Protein AF-A0A7V3BQK1-F1 (afdb_monomer_lite)

Radius of gyration: 18.82 Å; chains: 1; bounding box: 46×44×49 Å

pLDDT: mean 91.02, std 7.8, range [58.59, 98.06]

Structure (mmCIF, N/CA/C/O backbone):
data_AF-A0A7V3BQK1-F1
#
_entry.id   AF-A0A7V3BQK1-F1
#
loop_
_atom_site.group_PDB
_atom_site.id
_atom_site.type_symbol
_atom_site.label_atom_id
_atom_site.label_alt_id
_atom_site.label_comp_id
_atom_site.label_asym_id
_atom_site.label_entity_id
_atom_site.label_seq_id
_atom_site.pdbx_PDB_ins_code
_atom_site.Cartn_x
_atom_site.Cartn_y
_atom_site.Cartn_z
_atom_site.occupancy
_atom_site.B_iso_or_equiv
_atom_site.auth_seq_id
_atom_site.auth_comp_id
_atom_site.auth_asym_id
_atom_site.auth_atom_id
_atom_site.pdbx_PDB_model_num
ATOM 1 N N . MET A 1 1 ? -21.034 23.830 -33.086 1.00 58.59 1 MET A N 1
ATOM 2 C CA . MET A 1 1 ? -19.653 23.860 -33.631 1.00 58.59 1 MET A CA 1
ATOM 3 C C . MET A 1 1 ? -18.547 23.753 -32.580 1.00 58.59 1 MET A C 1
ATOM 5 O O . MET A 1 1 ? -18.043 22.652 -32.446 1.00 58.59 1 MET A O 1
ATOM 9 N N . MET A 1 2 ? -18.139 24.791 -31.825 1.00 60.84 2 MET A N 1
ATOM 10 C CA . MET A 1 2 ? -17.007 24.631 -30.870 1.00 60.84 2 MET A CA 1
ATOM 11 C C . MET A 1 2 ? -17.310 23.674 -29.700 1.00 60.84 2 MET A C 1
ATOM 13 O O . MET A 1 2 ? -16.455 22.876 -29.330 1.00 60.84 2 MET A O 1
ATOM 17 N N . LEU A 1 3 ? -18.530 23.705 -29.150 1.00 67.62 3 LEU A N 1
ATOM 18 C CA . LEU A 1 3 ? -18.935 22.817 -28.048 1.00 67.62 3 LEU A CA 1
ATOM 19 C C . LEU A 1 3 ? -18.928 21.335 -28.464 1.00 67.62 3 LEU A C 1
ATOM 21 O O . LEU A 1 3 ? -18.300 20.525 -27.792 1.00 67.62 3 LEU A O 1
ATOM 25 N N . GLU A 1 4 ? -19.505 21.011 -29.624 1.00 76.75 4 GLU A N 1
ATOM 26 C CA . GLU A 1 4 ? -19.523 19.642 -30.169 1.00 76.75 4 GLU A CA 1
ATOM 27 C C . GLU A 1 4 ? -18.117 19.121 -30.483 1.00 76.75 4 GLU A C 1
ATOM 29 O O . GLU A 1 4 ? -17.811 17.976 -30.174 1.00 76.75 4 GLU A O 1
ATOM 34 N N . ALA A 1 5 ? -17.228 19.958 -31.030 1.00 80.69 5 ALA A N 1
ATOM 35 C CA . ALA A 1 5 ? -15.848 19.556 -31.307 1.00 80.69 5 ALA A CA 1
ATOM 36 C C . ALA A 1 5 ? -15.093 19.161 -30.024 1.00 80.69 5 ALA A C 1
ATOM 38 O O . ALA A 1 5 ? -14.389 18.152 -30.003 1.00 80.69 5 ALA A O 1
ATOM 39 N N . THR A 1 6 ? -15.297 19.916 -28.939 1.00 86.38 6 THR A N 1
ATOM 40 C CA . THR A 1 6 ? -14.701 19.612 -27.626 1.00 86.38 6 THR A CA 1
ATOM 41 C C . THR A 1 6 ? -15.253 18.316 -27.031 1.00 86.38 6 THR A C 1
ATOM 43 O O . THR A 1 6 ? -14.525 17.545 -26.407 1.00 86.38 6 THR A O 1
ATOM 46 N N . GLU A 1 7 ? -16.547 18.068 -27.213 1.00 87.81 7 GLU A N 1
ATOM 47 C CA . GLU A 1 7 ? -17.226 16.874 -26.715 1.00 87.81 7 GLU A CA 1
ATOM 48 C C . GLU A 1 7 ? -16.775 15.622 -27.474 1.00 87.81 7 GLU A C 1
ATOM 50 O O . GLU A 1 7 ? -16.444 14.606 -26.863 1.00 87.81 7 GLU A O 1
ATOM 55 N N . TRP A 1 8 ? -16.612 15.737 -28.793 1.00 87.56 8 TRP A N 1
ATOM 56 C CA . TRP A 1 8 ? -16.066 14.678 -29.638 1.00 87.56 8 TRP A CA 1
ATOM 57 C C . TRP A 1 8 ? -14.599 14.397 -29.313 1.00 87.56 8 TRP A C 1
ATOM 59 O O . TRP A 1 8 ? -14.192 13.239 -29.265 1.00 87.56 8 TRP A O 1
ATOM 69 N N . GLN A 1 9 ? -13.802 15.430 -29.026 1.00 88.31 9 GLN A N 1
ATOM 70 C CA . GLN A 1 9 ? -12.419 15.259 -28.575 1.00 88.31 9 GLN A CA 1
ATOM 71 C C . GLN A 1 9 ? -12.338 14.526 -27.234 1.00 88.31 9 GLN A C 1
ATOM 73 O O . GLN A 1 9 ? -11.554 13.585 -27.115 1.00 88.31 9 GLN A O 1
ATOM 78 N N . ARG A 1 10 ? -13.192 14.871 -26.261 1.00 88.00 10 ARG A N 1
ATOM 79 C CA . ARG A 1 10 ? -13.297 14.125 -24.993 1.00 88.00 10 ARG A CA 1
ATOM 80 C C . ARG A 1 10 ? -13.710 12.675 -25.214 1.00 88.00 10 ARG A C 1
ATOM 82 O O . ARG A 1 10 ? -13.184 11.778 -24.561 1.00 88.00 10 ARG A O 1
ATOM 89 N N . GLN A 1 11 ? -14.640 12.439 -26.134 1.00 91.94 11 GLN A N 1
ATOM 90 C CA . GLN A 1 11 ? -15.116 11.096 -26.436 1.00 91.94 11 GLN A CA 1
ATOM 91 C C . GLN A 1 11 ? -14.033 10.251 -27.119 1.00 91.94 11 GLN A C 1
ATOM 93 O O . GLN A 1 11 ? -13.848 9.093 -26.753 1.00 91.94 11 GLN A O 1
ATOM 98 N N . ILE A 1 12 ? -13.260 10.833 -28.041 1.00 92.06 12 ILE A N 1
ATOM 99 C CA . ILE A 1 12 ? -12.089 10.184 -28.645 1.00 92.06 12 ILE A CA 1
ATOM 100 C C . ILE A 1 12 ? -11.036 9.876 -27.579 1.00 92.06 12 ILE A C 1
ATOM 102 O O . ILE A 1 12 ? -10.510 8.764 -27.565 1.00 92.06 12 ILE A O 1
ATOM 106 N N . GLU A 1 13 ? -10.741 10.808 -26.669 1.00 90.38 13 GLU A N 1
ATOM 107 C CA . GLU A 1 13 ? -9.811 10.566 -25.557 1.00 90.38 13 GLU A CA 1
ATOM 108 C C . GLU A 1 13 ? -10.273 9.406 -24.670 1.00 90.38 13 GLU A C 1
ATOM 110 O O . GLU A 1 13 ? -9.483 8.501 -24.396 1.00 90.38 13 GLU A O 1
ATOM 115 N N . SER A 1 14 ? -11.553 9.392 -24.281 1.00 88.81 14 SER A N 1
ATOM 116 C CA . SER A 1 14 ? -12.141 8.310 -23.482 1.00 88.81 14 SER A CA 1
ATOM 117 C C . SER A 1 14 ? -12.0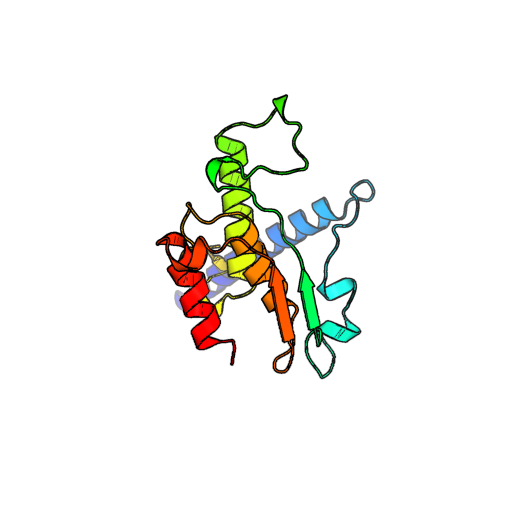29 6.968 -24.199 1.00 88.81 14 SER A C 1
ATOM 119 O O . SER A 1 14 ? -11.459 6.026 -23.657 1.00 88.81 14 SER A O 1
ATOM 121 N N . LEU A 1 15 ? -12.490 6.889 -25.450 1.00 91.12 15 LEU A N 1
ATOM 122 C CA . LEU A 1 15 ? -12.471 5.649 -26.230 1.00 91.12 15 LEU A CA 1
ATOM 123 C C . LEU A 1 15 ? -11.044 5.157 -26.498 1.00 91.12 15 LEU A C 1
ATOM 125 O O . LEU A 1 15 ? -10.794 3.953 -26.521 1.00 91.12 15 LEU A O 1
ATOM 129 N N . THR A 1 16 ? -10.089 6.071 -26.673 1.00 92.31 16 THR A N 1
ATOM 130 C CA . THR A 1 16 ? -8.674 5.721 -26.846 1.00 92.31 16 THR A CA 1
ATOM 131 C C . THR A 1 16 ? -8.084 5.162 -25.552 1.00 92.31 16 THR A C 1
ATOM 133 O O . THR A 1 16 ? -7.334 4.181 -25.588 1.00 92.31 16 THR A O 1
ATOM 136 N N . ALA A 1 17 ? -8.436 5.743 -24.401 1.00 86.50 17 ALA A N 1
ATOM 137 C CA . ALA A 1 17 ? -8.052 5.215 -23.096 1.00 86.50 17 ALA A CA 1
ATOM 138 C C . ALA A 1 17 ? -8.662 3.824 -22.857 1.00 86.50 17 ALA A C 1
ATOM 140 O O . ALA A 1 17 ? -7.945 2.906 -22.451 1.00 86.50 17 ALA A O 1
ATOM 141 N N . ASP A 1 18 ? -9.937 3.637 -23.196 1.00 87.69 18 ASP A N 1
ATOM 142 C CA . ASP A 1 18 ? -10.637 2.359 -23.067 1.00 87.69 18 ASP A CA 1
ATOM 143 C C . ASP A 1 18 ? -10.024 1.286 -23.970 1.00 87.69 18 ASP A C 1
ATOM 145 O O . ASP A 1 18 ? -9.712 0.190 -23.501 1.00 87.69 18 ASP A O 1
ATOM 149 N N . LEU A 1 19 ? -9.738 1.606 -25.237 1.00 91.00 19 LEU A N 1
ATOM 150 C CA . LEU A 1 19 ? -9.044 0.698 -26.157 1.00 91.00 19 LEU A CA 1
ATOM 151 C C . LEU A 1 19 ? -7.675 0.280 -25.621 1.00 91.00 19 LEU A C 1
ATOM 153 O O . LEU A 1 19 ? -7.322 -0.900 -25.677 1.00 91.00 19 LEU A O 1
ATOM 157 N N . LYS A 1 20 ? -6.908 1.226 -25.072 1.00 90.44 20 LYS A N 1
ATOM 158 C CA . LYS A 1 20 ? -5.609 0.936 -24.458 1.00 90.44 20 LYS A CA 1
ATOM 159 C C . LYS A 1 20 ? -5.761 0.010 -23.250 1.00 90.44 20 LYS A C 1
ATOM 161 O O . LYS A 1 20 ? -4.991 -0.941 -23.111 1.00 90.44 20 LYS A O 1
ATOM 166 N N . ASN A 1 21 ? -6.755 0.252 -22.400 1.00 79.25 21 ASN A N 1
ATOM 167 C CA . ASN A 1 21 ? -7.036 -0.576 -21.230 1.00 79.25 21 ASN A CA 1
ATOM 168 C C . ASN A 1 21 ? -7.454 -1.996 -21.630 1.00 79.25 21 ASN A C 1
ATOM 170 O O . ASN A 1 21 ? -6.894 -2.962 -21.112 1.00 79.25 21 ASN A O 1
ATOM 174 N N . ILE A 1 22 ? -8.357 -2.132 -22.604 1.00 88.12 22 ILE A N 1
ATOM 175 C CA . ILE A 1 22 ? -8.820 -3.425 -23.123 1.00 88.12 22 ILE A CA 1
ATOM 176 C C . ILE A 1 22 ? -7.673 -4.186 -23.794 1.00 88.12 22 ILE A C 1
ATOM 178 O O . ILE A 1 22 ? -7.516 -5.384 -23.563 1.00 88.12 22 ILE A O 1
ATOM 182 N N . ALA A 1 23 ? -6.832 -3.515 -24.586 1.00 88.12 23 ALA A N 1
ATOM 183 C CA . ALA A 1 23 ? -5.670 -4.140 -25.213 1.00 88.12 23 ALA A CA 1
ATOM 184 C C . ALA A 1 23 ? -4.691 -4.692 -24.164 1.00 88.12 23 ALA A C 1
ATOM 186 O O . ALA A 1 23 ? -4.243 -5.835 -24.280 1.00 88.12 23 ALA A O 1
ATOM 187 N N . ASN A 1 24 ? -4.419 -3.919 -23.109 1.00 80.50 24 ASN A N 1
ATOM 188 C CA . ASN A 1 24 ? -3.584 -4.355 -21.991 1.00 80.50 24 ASN A CA 1
ATOM 189 C C . ASN A 1 24 ? -4.217 -5.520 -21.216 1.00 80.50 24 ASN A C 1
ATOM 191 O O . ASN A 1 24 ? -3.516 -6.470 -20.868 1.00 80.50 24 ASN A O 1
ATOM 195 N N . ALA A 1 25 ? -5.532 -5.479 -20.976 1.00 77.62 25 ALA A N 1
ATOM 196 C CA . ALA A 1 25 ? -6.262 -6.559 -20.317 1.00 77.62 25 ALA A CA 1
ATOM 197 C C . ALA A 1 25 ? -6.206 -7.852 -21.144 1.00 77.62 25 ALA A C 1
ATOM 199 O O . ALA A 1 25 ? -5.848 -8.905 -20.621 1.00 77.62 25 ALA A O 1
ATOM 200 N N . ARG A 1 26 ? -6.451 -7.773 -22.458 1.00 82.56 26 ARG A N 1
ATOM 201 C CA . ARG A 1 26 ? -6.349 -8.918 -23.377 1.00 82.56 26 ARG A CA 1
ATOM 202 C C . ARG A 1 26 ? -4.943 -9.515 -23.391 1.00 82.56 26 ARG A C 1
ATOM 204 O O . ARG A 1 26 ? -4.790 -10.731 -23.394 1.00 82.56 26 ARG A O 1
ATOM 211 N N . GLU A 1 27 ? -3.917 -8.669 -23.395 1.00 81.00 27 GLU A N 1
ATOM 212 C CA . GLU A 1 27 ? -2.521 -9.110 -23.337 1.00 81.00 27 GLU A CA 1
ATOM 213 C C . GLU A 1 27 ? -2.189 -9.819 -22.016 1.00 81.00 27 GLU A C 1
ATOM 215 O O . GLU A 1 27 ? -1.452 -10.807 -21.996 1.00 81.00 27 GLU A O 1
ATOM 220 N N . ALA A 1 28 ? -2.749 -9.336 -20.906 1.00 68.88 28 ALA A N 1
ATOM 221 C CA . ALA A 1 28 ? -2.593 -9.948 -19.592 1.00 68.88 28 ALA A CA 1
ATOM 222 C C . ALA A 1 28 ? -3.312 -11.304 -19.477 1.00 68.88 28 ALA A C 1
ATOM 224 O O . ALA A 1 28 ? -2.806 -12.181 -18.781 1.00 68.88 28 ALA A O 1
ATOM 225 N N . LEU A 1 29 ? -4.429 -11.483 -20.190 1.00 71.44 29 LEU A N 1
ATOM 226 C CA . LEU A 1 29 ? -5.252 -12.699 -20.217 1.00 71.44 29 LEU A CA 1
ATOM 227 C C . LEU A 1 29 ? -4.790 -13.747 -21.249 1.00 71.44 29 LEU A C 1
ATOM 229 O O . LEU A 1 29 ? -5.492 -14.731 -21.483 1.00 71.44 29 LEU A O 1
ATOM 233 N N . ARG A 1 30 ? -3.628 -13.563 -21.896 1.00 78.94 30 ARG A N 1
ATOM 234 C CA . ARG A 1 30 ? -3.077 -14.573 -22.815 1.00 78.94 30 ARG A CA 1
ATOM 235 C C . ARG A 1 30 ? -2.911 -15.927 -22.095 1.00 78.94 30 ARG A C 1
ATOM 237 O O . ARG A 1 30 ? -2.374 -15.949 -20.990 1.00 78.94 30 ARG A O 1
ATOM 244 N N . PRO A 1 31 ? -3.260 -17.057 -22.742 1.00 65.50 31 PRO A N 1
ATOM 245 C CA . PRO A 1 31 ? -3.430 -18.363 -22.086 1.00 65.50 31 PRO A CA 1
ATOM 246 C C . PRO A 1 31 ? -2.183 -18.932 -21.385 1.00 65.50 31 PRO A C 1
ATOM 248 O O . PRO A 1 31 ? -2.315 -19.782 -20.516 1.00 65.50 31 PRO A O 1
ATOM 251 N N . ASN A 1 32 ? -0.979 -18.445 -21.708 1.00 68.25 32 ASN A N 1
ATOM 252 C CA . ASN A 1 32 ? 0.275 -18.872 -21.069 1.00 68.25 32 ASN A CA 1
ATOM 253 C C . ASN A 1 32 ? 0.718 -17.986 -19.891 1.00 68.25 32 ASN A C 1
ATOM 255 O O . ASN A 1 32 ? 1.843 -18.126 -19.408 1.00 68.25 32 ASN A O 1
ATOM 259 N N . LYS A 1 33 ? -0.120 -17.050 -19.432 1.00 67.38 33 LYS A N 1
ATOM 260 C CA . LYS A 1 33 ? 0.143 -16.262 -18.226 1.00 67.38 33 LYS A CA 1
ATOM 261 C C . LYS A 1 33 ? -0.729 -16.784 -17.085 1.00 67.38 33 LYS A C 1
ATOM 263 O O . LYS A 1 33 ? -1.933 -16.927 -17.286 1.00 67.38 33 LYS A O 1
ATOM 268 N N . PRO A 1 34 ? -0.162 -17.049 -15.894 1.00 70.38 34 PRO A N 1
ATOM 269 C CA . PRO A 1 34 ? -0.985 -17.376 -14.740 1.00 70.38 34 PRO A CA 1
ATOM 270 C C . PRO A 1 34 ? -1.945 -16.214 -14.492 1.00 70.38 34 PRO A C 1
ATOM 272 O O . PRO A 1 34 ? -1.520 -15.054 -14.442 1.00 70.38 34 PRO A O 1
ATOM 275 N N . ILE A 1 35 ? -3.234 -16.534 -14.375 1.00 71.62 35 ILE A N 1
ATOM 276 C CA . ILE A 1 35 ? -4.262 -15.555 -14.035 1.00 71.62 35 ILE A CA 1
ATOM 277 C C . ILE A 1 35 ? -3.851 -14.945 -12.689 1.00 71.62 35 ILE A C 1
ATOM 279 O O . ILE A 1 35 ? -3.603 -15.696 -11.739 1.00 71.62 35 ILE A O 1
ATOM 283 N N . PRO A 1 36 ? -3.697 -13.612 -12.596 1.00 77.00 36 PRO A N 1
ATOM 284 C CA . PRO A 1 36 ? -3.367 -12.994 -11.327 1.00 77.00 36 PRO A CA 1
ATOM 285 C C . PRO A 1 36 ? -4.496 -13.267 -10.338 1.00 77.00 36 PRO A C 1
ATOM 287 O O . PRO A 1 36 ? -5.668 -13.296 -10.707 1.00 77.00 36 PRO A O 1
ATOM 290 N N . PHE A 1 37 ? -4.143 -13.444 -9.072 1.00 85.94 37 PHE A N 1
ATOM 291 C CA . PHE A 1 37 ? -5.146 -13.518 -8.026 1.00 85.94 37 PHE A CA 1
ATOM 292 C C . PHE A 1 37 ? -5.857 -12.163 -7.909 1.00 85.94 37 PHE A C 1
ATOM 294 O O . PHE A 1 37 ? -5.212 -11.152 -7.626 1.00 85.94 37 PHE A O 1
ATOM 301 N N . VAL A 1 38 ? -7.166 -12.139 -8.162 1.00 88.44 38 VAL A N 1
ATOM 302 C CA . VAL A 1 38 ? -8.003 -10.935 -8.084 1.00 88.44 38 VAL A CA 1
ATOM 303 C C . VAL A 1 38 ? -9.038 -11.142 -6.988 1.00 88.44 38 VAL A C 1
ATOM 305 O O . VAL A 1 38 ? -9.911 -11.997 -7.125 1.00 88.44 38 VAL A O 1
ATOM 308 N N . TRP A 1 39 ? -8.944 -10.349 -5.919 1.00 91.31 39 TRP A N 1
ATOM 309 C CA . TRP A 1 39 ? -9.814 -10.454 -4.744 1.00 91.31 39 TRP A CA 1
ATOM 310 C C . TRP A 1 39 ? -11.302 -10.332 -5.098 1.00 91.31 39 TRP A C 1
ATOM 312 O O . TRP A 1 39 ? -12.070 -11.207 -4.708 1.00 91.31 39 TRP A O 1
ATOM 322 N N . ASP A 1 40 ? -11.694 -9.339 -5.911 1.00 88.19 40 ASP A N 1
ATOM 323 C CA . ASP A 1 40 ? -13.092 -9.138 -6.341 1.00 88.19 40 ASP A CA 1
ATOM 324 C C . ASP A 1 40 ? -13.698 -10.347 -7.068 1.00 88.19 40 ASP A C 1
ATOM 326 O O . ASP A 1 40 ? -14.910 -10.530 -7.037 1.00 88.19 40 ASP A O 1
ATOM 330 N N . ILE A 1 41 ? -12.872 -11.166 -7.730 1.00 89.31 41 ILE A N 1
ATOM 331 C CA . ILE A 1 41 ? -13.330 -12.362 -8.451 1.00 89.31 41 ILE A CA 1
ATOM 332 C C . ILE A 1 41 ? -13.319 -13.573 -7.519 1.00 89.31 41 ILE A C 1
ATOM 334 O O . ILE A 1 41 ? -14.283 -14.332 -7.483 1.00 89.31 41 ILE A O 1
ATOM 338 N N . ALA A 1 42 ? -12.233 -13.757 -6.766 1.00 92.38 42 ALA A N 1
ATOM 339 C CA . ALA A 1 42 ? -12.067 -14.901 -5.874 1.00 92.38 42 ALA A CA 1
ATOM 340 C C . ALA A 1 42 ? -13.073 -14.897 -4.711 1.00 92.38 42 ALA A C 1
ATOM 342 O O . ALA A 1 42 ? -13.438 -15.963 -4.226 1.00 92.38 42 ALA A O 1
ATOM 343 N N . PHE A 1 43 ? -13.518 -13.711 -4.284 1.00 94.44 43 PHE A N 1
ATOM 344 C CA . PHE A 1 43 ? -14.405 -13.519 -3.138 1.00 94.44 43 PHE A CA 1
ATOM 345 C C . PHE A 1 43 ? -15.541 -12.538 -3.446 1.00 94.44 43 PHE A C 1
ATOM 347 O O . PHE A 1 43 ? -15.857 -11.663 -2.638 1.00 94.44 43 PHE A O 1
ATOM 354 N N . VAL A 1 44 ? -16.167 -12.676 -4.619 1.00 93.75 44 VAL A N 1
ATOM 355 C CA . VAL A 1 44 ? -17.270 -11.798 -5.046 1.00 93.75 44 VAL A CA 1
ATOM 356 C C . VAL A 1 44 ? -18.425 -11.781 -4.040 1.00 93.75 44 VAL A C 1
ATOM 358 O O . VAL A 1 44 ? -18.949 -10.717 -3.731 1.00 93.75 44 VAL A O 1
ATOM 361 N N . GLU A 1 45 ? -18.766 -12.937 -3.470 1.00 93.31 45 GLU A N 1
ATOM 362 C CA . GLU A 1 45 ? -19.851 -13.090 -2.491 1.00 93.31 45 GLU A CA 1
ATOM 363 C C . GLU A 1 45 ? -19.578 -12.329 -1.187 1.00 93.31 45 GLU A C 1
ATOM 365 O O . GLU A 1 45 ? -20.509 -11.889 -0.523 1.00 93.31 45 GLU A O 1
ATOM 370 N N . ILE A 1 46 ? -18.303 -12.134 -0.842 1.00 94.19 46 ILE A N 1
ATOM 371 C CA . ILE A 1 46 ? -17.886 -11.435 0.377 1.00 94.19 46 ILE A CA 1
ATOM 372 C C . ILE A 1 46 ? -17.763 -9.933 0.102 1.00 94.19 46 ILE A C 1
ATOM 374 O O . ILE A 1 46 ? -18.305 -9.117 0.840 1.00 94.19 46 ILE A O 1
ATOM 378 N N . LEU A 1 47 ? -17.081 -9.557 -0.986 1.00 93.06 47 LEU A N 1
ATOM 379 C CA . LEU A 1 47 ? -16.763 -8.158 -1.299 1.00 93.06 47 LEU A CA 1
ATOM 380 C C . LEU A 1 47 ? -17.920 -7.390 -1.956 1.00 93.06 47 LEU A C 1
ATOM 382 O O . LEU A 1 47 ? -17.930 -6.161 -1.915 1.00 93.06 47 LEU A O 1
ATOM 386 N N . LYS A 1 48 ? -18.864 -8.084 -2.606 1.00 90.50 48 LYS A N 1
ATOM 387 C CA . LYS A 1 48 ? -20.082 -7.500 -3.205 1.00 90.50 48 LYS A CA 1
ATOM 388 C C . LYS A 1 48 ? -21.370 -7.987 -2.535 1.00 90.50 48 LYS A C 1
ATOM 390 O O . LYS A 1 48 ? -22.449 -7.641 -3.009 1.00 90.50 48 LYS A O 1
ATOM 395 N N . GLY A 1 49 ? -21.257 -8.796 -1.481 1.00 88.06 49 GLY A N 1
ATOM 396 C CA . GLY A 1 49 ? -22.384 -9.162 -0.627 1.00 88.06 49 GLY A CA 1
ATOM 397 C C . GLY A 1 49 ? -22.789 -8.024 0.310 1.00 88.06 49 GLY A C 1
ATOM 398 O O . GLY A 1 49 ? -22.176 -6.957 0.308 1.00 88.06 49 GLY A O 1
ATOM 399 N N . ASP A 1 50 ? -23.797 -8.278 1.143 1.00 87.12 50 ASP A N 1
ATOM 400 C CA . ASP A 1 50 ? -24.433 -7.260 1.993 1.00 87.12 50 ASP A CA 1
ATOM 401 C C . ASP A 1 50 ? -23.462 -6.575 2.968 1.00 87.12 50 ASP A C 1
ATOM 403 O O . ASP A 1 50 ? -23.595 -5.383 3.238 1.00 87.12 50 ASP A O 1
ATOM 407 N N . ASN A 1 51 ? -22.454 -7.306 3.457 1.00 86.00 51 ASN A N 1
ATOM 408 C CA . ASN A 1 51 ? -21.455 -6.769 4.384 1.00 86.00 51 ASN A CA 1
ATOM 409 C C . ASN A 1 51 ? -20.337 -5.985 3.674 1.00 86.00 51 ASN A C 1
ATOM 411 O O . ASN A 1 51 ? -19.630 -5.227 4.326 1.00 86.00 51 ASN A O 1
ATOM 415 N N . GLY A 1 52 ? -20.140 -6.163 2.362 1.00 90.88 52 GLY A N 1
ATOM 416 C CA . GLY A 1 52 ? -19.139 -5.416 1.589 1.00 90.88 52 GLY A CA 1
ATOM 417 C C . GLY A 1 52 ? -17.670 -5.651 1.979 1.00 90.88 52 GLY A C 1
ATOM 418 O O . GLY A 1 52 ? -16.836 -4.791 1.710 1.00 90.88 52 GLY A O 1
ATOM 419 N N . GLY A 1 53 ? -17.329 -6.781 2.611 1.00 95.94 53 GLY A N 1
ATOM 420 C CA . GLY A 1 53 ? -15.969 -7.066 3.085 1.00 95.94 53 GLY A CA 1
ATOM 421 C C . GLY A 1 53 ? -15.883 -8.204 4.106 1.00 95.94 53 GLY A C 1
ATOM 422 O O . GLY A 1 53 ? -16.898 -8.726 4.571 1.00 95.94 53 GLY A O 1
ATOM 423 N N . PHE A 1 54 ? -14.658 -8.582 4.475 1.00 97.12 54 PHE A N 1
ATOM 424 C CA . PHE A 1 54 ? -14.391 -9.571 5.523 1.00 97.12 54 PHE A CA 1
ATOM 425 C C . PHE A 1 54 ? -14.649 -8.995 6.920 1.00 97.12 54 PHE A C 1
ATOM 427 O O . PHE A 1 54 ? -14.316 -7.841 7.184 1.00 97.12 54 PHE A O 1
ATOM 434 N N . ASP A 1 55 ? -15.150 -9.829 7.836 1.00 97.19 55 ASP A N 1
ATOM 435 C CA . ASP A 1 55 ? -15.360 -9.447 9.241 1.00 97.19 55 ASP A CA 1
ATOM 436 C C . ASP A 1 55 ? -14.046 -9.288 10.008 1.00 97.19 55 ASP A C 1
ATOM 438 O O . ASP A 1 55 ? -13.962 -8.519 10.961 1.00 97.19 55 ASP A O 1
ATOM 442 N N . ILE A 1 56 ? -13.008 -10.037 9.622 1.00 97.56 56 ILE A N 1
ATOM 443 C CA . ILE A 1 56 ? -11.698 -9.991 10.272 1.00 97.56 56 ILE A CA 1
ATOM 444 C C . ILE A 1 56 ? -10.599 -10.057 9.218 1.00 97.56 56 ILE A C 1
ATOM 446 O O . ILE A 1 56 ? -10.537 -10.998 8.426 1.00 97.56 56 ILE A O 1
ATOM 450 N N . VAL A 1 57 ? -9.674 -9.100 9.271 1.00 97.88 57 VAL A N 1
ATOM 451 C CA . VAL A 1 57 ? -8.420 -9.129 8.513 1.00 97.88 57 VAL A CA 1
ATOM 452 C C . VAL A 1 57 ? -7.259 -9.136 9.501 1.00 97.88 57 VAL A C 1
ATOM 454 O O . VAL A 1 57 ? -7.009 -8.159 10.205 1.00 97.88 57 VAL A O 1
ATOM 457 N N . ILE A 1 58 ? -6.536 -10.255 9.555 1.00 98.06 58 ILE A N 1
ATOM 458 C CA . ILE A 1 58 ? -5.386 -10.463 10.442 1.00 98.06 58 ILE A CA 1
ATOM 459 C C . ILE A 1 58 ? -4.140 -10.829 9.636 1.00 98.06 58 ILE A C 1
ATOM 461 O O . ILE A 1 58 ? -4.227 -11.519 8.620 1.00 98.06 58 ILE A O 1
ATOM 465 N N . GLY A 1 59 ? -2.962 -10.384 10.074 1.00 97.19 59 GLY A N 1
ATOM 466 C CA . GLY A 1 59 ? -1.730 -10.689 9.355 1.00 97.19 59 GLY A CA 1
ATOM 467 C C . GLY A 1 59 ? -0.438 -10.265 10.042 1.00 97.19 59 GLY A C 1
ATOM 468 O O . GLY A 1 59 ? -0.410 -9.468 10.974 1.00 97.19 59 GLY A O 1
ATOM 469 N N . ASN A 1 60 ? 0.666 -10.805 9.536 1.00 97.69 60 ASN A N 1
ATOM 470 C CA . ASN A 1 60 ? 2.026 -10.416 9.894 1.00 97.69 60 ASN A CA 1
ATOM 471 C C . ASN A 1 60 ? 2.765 -10.048 8.594 1.00 97.69 60 ASN A C 1
ATOM 473 O O . ASN A 1 60 ? 3.382 -10.924 7.977 1.00 97.69 60 ASN A O 1
ATOM 477 N N . PRO A 1 61 ? 2.604 -8.809 8.089 1.00 96.62 61 PRO A N 1
ATOM 478 C CA . PRO A 1 61 ? 3.174 -8.414 6.809 1.00 96.62 61 PRO A CA 1
ATOM 479 C C . PRO A 1 61 ? 4.715 -8.393 6.838 1.00 96.62 61 PRO A C 1
ATOM 481 O O . PRO A 1 61 ? 5.327 -8.271 7.898 1.00 96.62 61 PRO A O 1
ATOM 484 N N . PRO A 1 62 ? 5.383 -8.463 5.671 1.00 95.50 62 PRO A N 1
ATOM 485 C CA . PRO A 1 62 ? 6.843 -8.479 5.609 1.00 95.50 62 PRO A CA 1
ATOM 486 C C . PRO A 1 62 ? 7.498 -7.177 6.105 1.00 95.50 62 PRO A C 1
ATOM 488 O O . PRO A 1 62 ? 7.172 -6.078 5.650 1.00 95.50 62 PRO A O 1
ATOM 491 N N . TYR A 1 63 ? 8.522 -7.312 6.951 1.00 94.69 63 TYR A N 1
ATOM 492 C CA . TYR A 1 63 ? 9.309 -6.205 7.512 1.00 94.69 63 TYR A CA 1
ATOM 493 C C . TYR A 1 63 ? 10.445 -5.764 6.580 1.00 94.69 63 TYR A C 1
ATOM 495 O O . TYR A 1 63 ? 11.625 -6.005 6.841 1.00 94.69 63 TYR A O 1
ATOM 503 N N . VAL A 1 64 ? 10.097 -5.141 5.454 1.00 96.06 64 VAL A N 1
ATOM 504 C CA . VAL A 1 64 ? 11.074 -4.697 4.448 1.00 96.06 64 VAL A CA 1
ATOM 505 C C . VAL A 1 64 ? 11.187 -3.177 4.449 1.00 96.06 64 VAL A C 1
ATOM 507 O O . VAL A 1 64 ? 10.210 -2.486 4.158 1.00 96.06 64 VAL A O 1
ATOM 510 N N . ARG A 1 65 ? 12.398 -2.675 4.723 1.00 95.12 65 ARG A N 1
ATOM 511 C CA . ARG A 1 65 ? 12.701 -1.239 4.675 1.00 95.12 65 ARG A CA 1
ATOM 512 C C . ARG A 1 65 ? 12.595 -0.658 3.273 1.00 95.12 65 ARG A C 1
ATOM 514 O O . ARG A 1 65 ? 12.893 -1.366 2.306 1.00 95.12 65 ARG A O 1
ATOM 521 N N . GLN A 1 66 ? 12.261 0.626 3.153 1.00 94.50 66 GLN A N 1
ATOM 522 C CA . GLN A 1 66 ? 12.063 1.324 1.875 1.00 94.50 66 GLN A CA 1
ATOM 523 C C . GLN A 1 66 ? 13.187 1.109 0.842 1.00 94.50 66 GLN A C 1
ATOM 525 O O . GLN A 1 66 ? 12.914 0.998 -0.356 1.00 94.50 66 GLN A O 1
ATOM 530 N N . GLU A 1 67 ? 14.450 1.032 1.275 1.00 94.88 67 GLU A N 1
ATOM 531 C CA . GLU A 1 67 ? 15.622 0.842 0.411 1.00 94.88 67 GLU A CA 1
ATOM 532 C C . GLU A 1 67 ? 15.728 -0.579 -0.164 1.00 94.88 67 GLU A C 1
ATOM 534 O O . GLU A 1 67 ? 16.360 -0.803 -1.206 1.00 94.88 67 GLU A O 1
ATOM 539 N N . ASN A 1 68 ? 15.078 -1.541 0.489 1.00 95.81 68 ASN A N 1
ATOM 540 C CA . ASN A 1 68 ? 15.118 -2.962 0.161 1.00 95.81 68 ASN A CA 1
ATOM 541 C C . ASN A 1 68 ? 13.869 -3.437 -0.588 1.00 95.81 68 ASN A C 1
ATOM 543 O O . ASN A 1 68 ? 13.849 -4.564 -1.087 1.00 95.81 68 ASN A O 1
ATOM 547 N N . ILE A 1 69 ? 12.859 -2.576 -0.740 1.00 97.12 69 ILE A N 1
ATOM 548 C CA . ILE A 1 69 ? 11.658 -2.885 -1.516 1.00 97.12 69 ILE A CA 1
ATOM 549 C C . ILE A 1 69 ? 12.038 -3.113 -2.985 1.00 97.12 69 ILE A C 1
ATOM 551 O O . ILE A 1 69 ? 12.562 -2.228 -3.665 1.00 97.12 69 ILE A O 1
ATOM 555 N N . SER A 1 70 ? 11.763 -4.321 -3.471 1.00 96.69 70 SER A N 1
ATOM 556 C CA . SER A 1 70 ? 12.007 -4.781 -4.840 1.00 96.69 70 SER A CA 1
ATOM 557 C C . SER A 1 70 ? 10.917 -5.767 -5.258 1.00 96.69 70 SER A C 1
ATOM 559 O O . SER A 1 70 ? 10.247 -6.344 -4.399 1.00 96.69 70 SER A O 1
ATOM 561 N N . ASP A 1 71 ? 10.707 -5.926 -6.567 1.00 95.25 71 ASP A N 1
ATOM 562 C CA . ASP A 1 71 ? 9.729 -6.884 -7.086 1.00 95.25 71 ASP A CA 1
ATOM 563 C C . ASP A 1 71 ? 10.201 -8.316 -6.764 1.00 95.25 71 ASP A C 1
ATOM 565 O O . ASP A 1 71 ? 11.268 -8.714 -7.242 1.00 95.25 71 ASP A O 1
ATOM 569 N N . PRO A 1 72 ? 9.432 -9.107 -5.989 1.00 92.44 72 PRO A N 1
ATOM 570 C CA . PRO A 1 72 ? 9.841 -10.448 -5.571 1.00 92.44 72 PRO A CA 1
ATOM 571 C C . PRO A 1 72 ? 9.957 -11.443 -6.735 1.00 92.44 72 PRO A C 1
ATOM 573 O O . PRO A 1 72 ? 10.486 -12.536 -6.555 1.00 92.44 72 PRO A O 1
ATOM 576 N N . ARG A 1 73 ? 9.463 -11.089 -7.927 1.00 90.25 73 ARG A N 1
ATOM 577 C CA . ARG A 1 73 ? 9.543 -11.917 -9.140 1.00 90.25 73 ARG A CA 1
ATOM 578 C C . ARG A 1 73 ? 10.852 -11.709 -9.901 1.00 90.25 73 ARG A C 1
ATOM 580 O O . ARG A 1 73 ? 11.146 -12.471 -10.819 1.00 90.25 73 ARG A O 1
ATOM 587 N N . ILE A 1 74 ? 11.614 -10.666 -9.568 1.00 92.06 74 ILE A N 1
ATOM 588 C CA . ILE A 1 74 ? 12.894 -10.363 -10.208 1.00 92.06 74 ILE A CA 1
ATOM 589 C C . ILE A 1 74 ? 14.014 -11.056 -9.412 1.00 92.06 74 ILE A C 1
ATOM 591 O O . ILE A 1 74 ? 14.134 -10.817 -8.210 1.00 92.06 74 ILE A O 1
ATOM 595 N N . PRO A 1 75 ? 14.862 -11.886 -10.056 1.00 93.81 75 PRO A N 1
ATOM 596 C CA . PRO A 1 75 ? 16.031 -12.477 -9.406 1.00 93.81 75 PRO A CA 1
ATOM 597 C C . PRO A 1 75 ? 16.947 -11.409 -8.806 1.00 93.81 75 PRO A C 1
ATOM 599 O O . PRO A 1 75 ? 17.107 -10.331 -9.387 1.00 93.81 75 PRO A O 1
ATOM 602 N N . ARG A 1 76 ? 17.576 -11.709 -7.664 1.00 91.56 76 ARG A N 1
ATOM 603 C CA . ARG A 1 76 ? 18.360 -10.731 -6.891 1.00 91.56 76 ARG A CA 1
ATOM 604 C C . ARG A 1 76 ? 19.493 -10.103 -7.702 1.00 91.56 76 ARG A C 1
ATOM 606 O O . ARG A 1 76 ? 19.779 -8.923 -7.534 1.00 91.56 76 ARG A O 1
ATOM 613 N N . GLU A 1 77 ? 20.069 -10.860 -8.628 1.00 94.50 77 GLU A N 1
ATOM 614 C CA . GLU A 1 77 ? 21.168 -10.449 -9.506 1.00 94.50 77 GLU A CA 1
ATOM 615 C C . GLU A 1 77 ? 20.731 -9.407 -10.546 1.00 94.50 77 GLU A C 1
ATOM 617 O O . GLU A 1 77 ? 21.556 -8.677 -11.089 1.00 94.50 77 GLU A O 1
ATOM 622 N N . LYS A 1 78 ? 19.426 -9.328 -10.832 1.00 95.00 78 LYS A N 1
ATOM 623 C CA . LYS A 1 78 ? 18.832 -8.405 -11.810 1.00 95.00 78 LYS A CA 1
ATOM 624 C C . LYS A 1 78 ? 18.179 -7.189 -11.151 1.00 95.00 78 LYS A C 1
ATOM 626 O O . LYS A 1 78 ? 17.536 -6.389 -11.834 1.00 95.00 78 LYS A O 1
ATOM 631 N N . ILE A 1 79 ? 18.296 -7.039 -9.832 1.00 95.38 79 ILE A N 1
ATOM 632 C CA . ILE A 1 79 ? 17.739 -5.894 -9.110 1.00 95.38 79 ILE A CA 1
ATOM 633 C C . ILE A 1 79 ? 18.575 -4.647 -9.409 1.00 95.38 79 ILE A C 1
ATOM 635 O O . ILE A 1 79 ? 19.794 -4.642 -9.270 1.00 95.38 79 ILE A O 1
ATOM 639 N N . THR A 1 80 ? 17.904 -3.562 -9.789 1.00 95.62 80 THR A N 1
ATOM 640 C CA . THR A 1 80 ? 18.522 -2.266 -10.085 1.00 95.62 80 THR A CA 1
ATOM 641 C C . THR A 1 80 ? 17.794 -1.159 -9.328 1.00 95.62 80 THR A C 1
ATOM 643 O O . THR A 1 80 ? 16.646 -1.306 -8.912 1.00 95.62 80 THR A O 1
ATOM 646 N N . THR A 1 81 ? 18.424 0.003 -9.160 1.00 94.19 81 THR A N 1
ATOM 647 C CA . THR A 1 81 ? 17.754 1.161 -8.539 1.00 94.19 81 THR A CA 1
ATOM 648 C C . THR A 1 81 ? 16.488 1.565 -9.303 1.00 94.19 81 THR A C 1
ATOM 650 O O . THR A 1 81 ? 15.490 1.960 -8.696 1.00 94.19 81 THR A O 1
ATOM 653 N N . GLN A 1 82 ? 16.509 1.415 -10.631 1.00 95.88 82 GLN A N 1
ATOM 654 C CA . GLN A 1 82 ? 15.390 1.750 -11.503 1.00 95.88 82 GLN A CA 1
ATOM 655 C C . GLN A 1 82 ? 14.196 0.808 -11.290 1.00 95.88 82 GLN A C 1
ATOM 657 O O . GLN A 1 82 ? 13.092 1.287 -11.035 1.00 95.88 82 GLN A O 1
ATOM 662 N N . ASN A 1 83 ? 14.399 -0.515 -11.292 1.00 95.94 83 ASN A N 1
ATOM 663 C CA . ASN A 1 83 ? 13.281 -1.447 -11.101 1.00 95.94 83 ASN A CA 1
ATOM 664 C C . ASN A 1 83 ? 12.711 -1.416 -9.670 1.00 95.94 83 ASN A C 1
ATOM 666 O O . ASN A 1 83 ? 11.497 -1.536 -9.495 1.00 95.94 83 ASN A O 1
ATOM 670 N N . LYS A 1 84 ? 13.538 -1.134 -8.651 1.00 95.94 84 LYS A N 1
ATOM 671 C CA . LYS A 1 84 ? 13.064 -0.849 -7.285 1.00 95.94 84 LYS A CA 1
ATOM 672 C C . LYS A 1 84 ? 12.140 0.365 -7.251 1.00 95.94 84 LYS A C 1
ATOM 674 O O . LYS A 1 84 ? 11.102 0.349 -6.590 1.00 95.94 84 LYS A O 1
ATOM 679 N N . ARG A 1 85 ? 12.514 1.442 -7.950 1.00 95.50 85 ARG A N 1
ATOM 680 C CA . ARG A 1 85 ? 11.690 2.654 -8.049 1.00 95.50 85 ARG A CA 1
ATOM 681 C C . ARG A 1 85 ? 10.366 2.358 -8.749 1.00 95.50 85 ARG A C 1
ATOM 683 O O . ARG A 1 85 ? 9.324 2.737 -8.228 1.00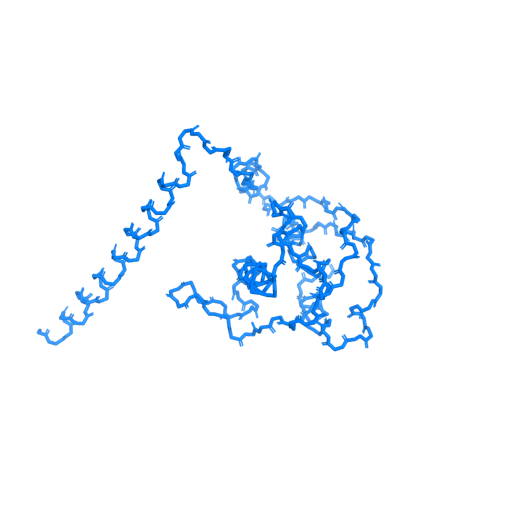 95.50 85 ARG A O 1
ATOM 690 N N . GLU A 1 86 ? 10.400 1.663 -9.880 1.00 95.88 86 GLU A N 1
ATOM 691 C CA . GLU A 1 86 ? 9.195 1.284 -10.627 1.00 95.88 86 GLU A CA 1
ATOM 692 C C . GLU A 1 86 ? 8.240 0.431 -9.789 1.00 95.88 86 GLU A C 1
ATOM 694 O O . GLU A 1 86 ? 7.035 0.681 -9.785 1.00 95.88 86 GLU A O 1
ATOM 699 N N . TYR A 1 87 ? 8.765 -0.539 -9.038 1.00 96.50 87 TYR A N 1
ATOM 700 C CA . TYR A 1 87 ? 7.948 -1.377 -8.166 1.00 96.50 87 TYR A CA 1
ATOM 701 C C . TYR A 1 87 ? 7.301 -0.572 -7.031 1.00 96.50 87 TYR A C 1
ATOM 703 O O . TYR A 1 87 ? 6.098 -0.688 -6.811 1.00 96.50 87 TYR A O 1
ATOM 711 N N . ARG A 1 88 ? 8.049 0.325 -6.372 1.00 96.44 88 ARG A N 1
ATOM 712 C CA . ARG A 1 88 ? 7.488 1.220 -5.342 1.00 96.44 88 ARG A CA 1
ATOM 713 C C . ARG A 1 88 ? 6.401 2.147 -5.889 1.00 96.44 88 ARG A C 1
ATOM 715 O O . ARG A 1 88 ? 5.384 2.339 -5.234 1.00 96.44 88 ARG A O 1
ATOM 722 N N . VAL A 1 89 ? 6.573 2.672 -7.104 1.00 95.56 89 VAL A N 1
ATOM 723 C CA . VAL A 1 89 ? 5.534 3.478 -7.769 1.00 95.56 89 VAL A CA 1
ATOM 724 C C . VAL A 1 89 ? 4.270 2.649 -8.008 1.00 95.56 89 VAL A C 1
ATOM 726 O O . VAL A 1 89 ? 3.174 3.134 -7.737 1.00 95.56 89 VAL A O 1
ATOM 729 N N . LYS A 1 90 ? 4.403 1.390 -8.449 1.00 95.44 90 LYS A N 1
ATOM 730 C CA . LYS A 1 90 ? 3.258 0.479 -8.618 1.00 95.44 90 LYS A CA 1
ATOM 731 C C . LYS A 1 90 ? 2.547 0.195 -7.292 1.00 95.44 90 LYS A C 1
ATOM 733 O O . LYS A 1 90 ? 1.321 0.233 -7.259 1.00 95.44 90 LYS A O 1
ATOM 738 N N . LEU A 1 91 ? 3.293 -0.035 -6.208 1.00 96.56 91 LEU A N 1
ATOM 739 C CA . LEU A 1 91 ? 2.721 -0.220 -4.871 1.00 96.56 91 LEU A CA 1
ATOM 740 C C . LEU A 1 91 ? 1.926 1.017 -4.431 1.00 96.56 91 LEU A C 1
ATOM 742 O O . LEU A 1 91 ? 0.764 0.892 -4.055 1.00 96.56 91 LEU A O 1
ATOM 746 N N . ALA A 1 92 ? 2.499 2.214 -4.564 1.00 96.88 92 ALA A N 1
ATOM 747 C CA . ALA A 1 92 ? 1.801 3.454 -4.228 1.00 96.88 92 ALA A CA 1
ATOM 748 C C . ALA A 1 92 ? 0.534 3.649 -5.077 1.00 96.88 92 ALA A C 1
ATOM 750 O O . ALA A 1 92 ? -0.533 3.919 -4.537 1.00 96.88 92 ALA A O 1
ATOM 751 N N . HIS A 1 93 ? 0.622 3.429 -6.393 1.00 96.00 93 HIS A N 1
ATOM 752 C CA . HIS A 1 93 ? -0.537 3.505 -7.286 1.00 96.00 93 HIS A CA 1
ATOM 753 C C . HIS A 1 93 ? -1.648 2.533 -6.888 1.00 96.00 93 HIS A C 1
ATOM 755 O O . HIS A 1 93 ? -2.811 2.923 -6.905 1.00 96.00 93 HIS A O 1
ATOM 761 N N . SER A 1 94 ? -1.305 1.305 -6.488 1.00 95.44 94 SER A N 1
ATOM 762 C CA . SER A 1 94 ? -2.307 0.331 -6.045 1.00 95.44 94 SER A CA 1
ATOM 763 C C . SER A 1 94 ? -3.062 0.791 -4.793 1.00 95.44 94 SER A C 1
ATOM 765 O O . SER A 1 94 ? -4.269 0.597 -4.706 1.00 95.44 94 SER A O 1
ATOM 767 N N . VAL A 1 95 ? -2.389 1.475 -3.862 1.00 97.31 95 VAL A N 1
ATOM 768 C CA . VAL A 1 95 ? -3.033 2.059 -2.674 1.00 97.31 95 VAL A CA 1
ATOM 769 C C . VAL A 1 95 ? -3.929 3.237 -3.055 1.00 97.31 95 VAL A C 1
ATOM 771 O O . VAL A 1 95 ? -5.048 3.357 -2.563 1.00 97.31 95 VAL A O 1
ATOM 774 N N . TYR A 1 96 ? -3.474 4.088 -3.976 1.00 97.12 96 TYR A N 1
ATOM 775 C CA . TYR A 1 96 ? -4.268 5.220 -4.456 1.00 97.12 96 TYR A CA 1
ATOM 776 C C . TYR A 1 96 ? -5.548 4.775 -5.168 1.00 97.12 96 TYR A C 1
ATOM 778 O O . TYR A 1 96 ? -6.572 5.442 -5.060 1.00 97.12 96 TYR A O 1
ATOM 786 N N . GLN A 1 97 ? -5.494 3.646 -5.873 1.00 94.19 97 GLN A N 1
ATOM 787 C CA . GLN A 1 97 ? -6.659 3.030 -6.501 1.00 94.19 97 GLN A CA 1
ATOM 788 C C . GLN A 1 97 ? -7.624 2.420 -5.480 1.00 94.19 97 GLN A C 1
ATOM 790 O O . GLN A 1 97 ? -8.827 2.483 -5.705 1.00 94.19 97 GLN A O 1
ATOM 795 N N . ALA A 1 98 ? -7.114 1.870 -4.373 1.00 94.31 98 ALA A N 1
ATOM 796 C CA . ALA A 1 98 ? -7.942 1.324 -3.297 1.00 94.31 98 ALA A CA 1
ATOM 797 C C . ALA A 1 98 ? -8.675 2.425 -2.508 1.00 94.31 98 ALA A C 1
ATOM 799 O O . ALA A 1 98 ? -9.841 2.261 -2.164 1.00 94.31 98 ALA A O 1
ATOM 800 N N . PHE A 1 99 ? -8.030 3.576 -2.279 1.00 95.94 99 PHE A N 1
ATOM 801 C CA . PHE A 1 99 ? -8.615 4.702 -1.532 1.00 95.94 99 PHE A CA 1
ATOM 802 C C . PHE A 1 99 ? -8.572 6.018 -2.321 1.00 95.94 99 PHE A C 1
ATOM 804 O O . PHE A 1 99 ? -7.893 6.975 -1.924 1.00 95.94 99 PHE A O 1
ATOM 811 N N . PRO A 1 100 ? -9.314 6.116 -3.438 1.00 95.25 100 PRO A N 1
ATOM 812 C CA . PRO A 1 100 ? -9.200 7.244 -4.353 1.00 95.25 100 PRO A CA 1
ATOM 813 C C . PRO A 1 100 ? -9.662 8.565 -3.734 1.00 95.25 100 PRO A C 1
ATOM 815 O O . PRO A 1 100 ? -9.094 9.610 -4.047 1.00 95.25 100 PRO A O 1
ATOM 818 N N . ILE A 1 101 ? -10.639 8.528 -2.822 1.00 94.62 101 ILE A N 1
ATOM 819 C CA . ILE A 1 101 ? -11.146 9.720 -2.128 1.00 94.62 101 ILE A CA 1
ATOM 820 C C . ILE A 1 101 ? -10.080 10.284 -1.182 1.00 94.62 101 ILE A C 1
ATOM 822 O O . ILE A 1 101 ? -9.768 11.471 -1.255 1.00 94.62 101 ILE A O 1
ATOM 826 N N . PHE A 1 102 ? -9.471 9.442 -0.340 1.00 96.06 102 PHE A N 1
ATOM 827 C CA . PHE A 1 102 ? -8.475 9.890 0.640 1.00 96.06 102 PHE A CA 1
ATOM 828 C C . PHE A 1 102 ? -7.209 10.449 -0.021 1.00 96.06 102 PHE A C 1
ATOM 830 O O . PHE A 1 102 ? -6.689 11.488 0.392 1.00 96.06 102 PHE A O 1
ATOM 837 N N . PHE A 1 103 ? -6.729 9.789 -1.080 1.00 96.25 103 PHE A N 1
ATOM 838 C CA . PHE A 1 103 ? -5.525 10.217 -1.795 1.00 96.25 103 PHE A CA 1
ATOM 839 C C . PHE A 1 103 ? -5.789 11.253 -2.900 1.00 96.25 103 PHE A C 1
ATOM 841 O O . PHE A 1 103 ? -4.846 11.779 -3.503 1.00 96.25 103 PHE A O 1
ATOM 848 N N . GLY A 1 104 ? -7.056 11.565 -3.191 1.00 95.38 104 GLY A N 1
ATOM 849 C CA . GLY A 1 104 ? -7.437 12.399 -4.331 1.00 95.38 104 GLY A CA 1
ATOM 850 C C . GLY A 1 104 ? -6.913 11.829 -5.652 1.00 95.38 104 GLY A C 1
ATOM 851 O O . GLY A 1 104 ? -6.334 12.562 -6.459 1.00 95.38 104 GLY A O 1
ATOM 852 N N . TYR A 1 105 ? -7.026 10.511 -5.834 1.00 95.19 105 TYR A N 1
ATOM 853 C CA . TYR A 1 105 ? -6.528 9.812 -7.014 1.00 95.19 105 TYR A CA 1
ATOM 854 C C . TYR A 1 105 ? -7.461 10.008 -8.206 1.00 95.19 105 TYR A C 1
ATOM 856 O O . TYR A 1 105 ? -8.659 9.740 -8.138 1.00 95.19 105 TYR A O 1
ATOM 864 N N . LYS A 1 106 ? -6.890 10.452 -9.325 1.00 91.88 106 LYS A N 1
ATOM 865 C CA . LYS A 1 106 ? -7.590 10.617 -10.598 1.00 91.88 106 LYS A CA 1
ATOM 866 C C . LYS A 1 106 ? -7.151 9.525 -11.557 1.00 91.88 106 LYS A C 1
ATOM 868 O O . LYS A 1 106 ? -6.015 9.545 -12.029 1.00 91.88 106 LYS A O 1
ATOM 873 N N . THR A 1 107 ? -8.059 8.610 -11.889 1.00 85.19 107 THR A N 1
ATOM 874 C CA . THR A 1 107 ? -7.784 7.504 -12.819 1.00 85.19 107 THR A CA 1
ATOM 875 C C . THR A 1 107 ? -7.400 8.006 -14.212 1.00 85.19 107 THR A C 1
ATOM 877 O O . THR A 1 107 ? -6.462 7.480 -14.806 1.00 85.19 107 THR A O 1
ATOM 880 N N . SER A 1 108 ? -8.047 9.073 -14.699 1.00 87.12 108 SER A N 1
ATOM 881 C CA . SER A 1 108 ? -7.789 9.653 -16.027 1.00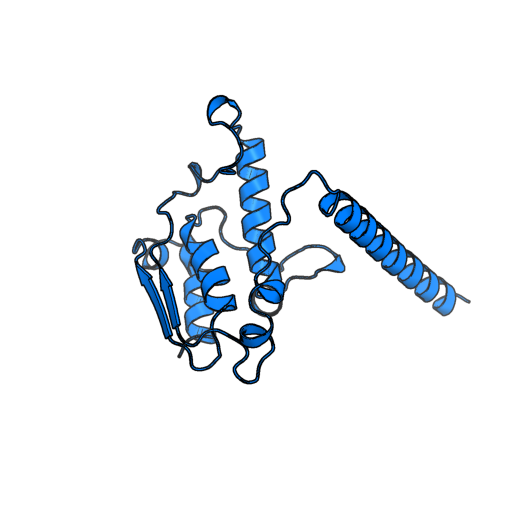 87.12 108 SER A CA 1
ATOM 882 C C . SER A 1 108 ? -6.341 10.106 -16.214 1.00 87.12 108 SER A C 1
ATOM 884 O O . SER A 1 108 ? -5.752 9.886 -17.267 1.00 87.12 108 SER A O 1
ATOM 886 N N . THR A 1 109 ? -5.745 10.696 -15.179 1.00 88.62 109 THR A N 1
ATOM 887 C CA . THR A 1 109 ? -4.362 11.189 -15.208 1.00 88.62 109 THR A CA 1
ATOM 888 C C . THR A 1 109 ? -3.386 10.264 -14.483 1.00 88.62 109 THR A C 1
ATOM 890 O O . THR A 1 109 ? -2.182 10.505 -14.511 1.00 88.62 109 THR A O 1
ATOM 893 N N . SER A 1 110 ? -3.878 9.206 -13.829 1.00 88.00 110 SER A N 1
ATOM 894 C CA . SER A 1 110 ? -3.102 8.315 -12.958 1.00 88.00 110 SER A CA 1
ATOM 895 C C . SER A 1 110 ? -2.276 9.066 -11.905 1.00 88.00 110 SER A C 1
ATOM 897 O O . SER A 1 110 ? -1.144 8.689 -11.601 1.00 88.00 110 SER A O 1
ATOM 899 N N . THR A 1 111 ? -2.835 10.140 -11.340 1.00 90.75 111 THR A N 1
ATOM 900 C CA . THR A 1 111 ? -2.151 11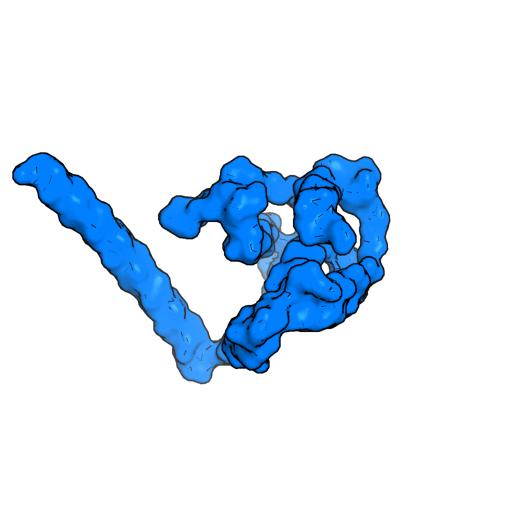.003 -10.364 1.00 90.75 111 THR A CA 1
ATOM 901 C C . THR A 1 111 ? -2.924 11.099 -9.058 1.00 90.75 111 THR A C 1
ATOM 903 O O . THR A 1 111 ? -4.137 11.296 -9.084 1.00 90.75 111 THR A O 1
ATOM 906 N N . ALA A 1 112 ? -2.213 11.054 -7.932 1.00 94.69 112 ALA A N 1
ATOM 907 C CA . ALA A 1 112 ? -2.755 11.335 -6.605 1.00 94.69 112 ALA A CA 1
ATOM 908 C C . ALA A 1 112 ? -2.394 12.756 -6.147 1.00 94.69 112 ALA A C 1
ATOM 910 O O . ALA A 1 112 ? -1.266 13.210 -6.373 1.00 94.69 112 ALA A O 1
ATOM 911 N N . ALA A 1 113 ? -3.350 13.445 -5.519 1.00 94.88 113 ALA A N 1
ATOM 912 C CA . ALA A 1 113 ? -3.146 14.765 -4.923 1.00 94.88 113 ALA A CA 1
ATOM 913 C C . ALA A 1 113 ? -2.324 14.673 -3.627 1.00 94.88 113 ALA A C 1
ATOM 915 O O . ALA A 1 113 ? -1.383 15.441 -3.434 1.00 94.88 113 ALA A O 1
ATOM 916 N N . ARG A 1 114 ? -2.639 13.686 -2.783 1.00 94.50 114 ARG A N 1
ATOM 917 C CA . ARG A 1 114 ? -1.854 13.290 -1.608 1.00 94.50 114 ARG A CA 1
ATOM 918 C C . ARG A 1 114 ? -1.001 12.083 -1.984 1.00 94.50 114 ARG A C 1
ATOM 920 O O . ARG A 1 114 ? -1.503 11.146 -2.600 1.00 94.50 114 ARG A O 1
ATOM 927 N N . LYS A 1 115 ? 0.287 12.098 -1.640 1.00 94.69 115 LYS A N 1
ATOM 928 C CA . LYS A 1 115 ? 1.222 11.015 -1.970 1.00 94.69 115 LYS A CA 1
ATOM 929 C C . LYS A 1 115 ? 1.807 10.428 -0.701 1.00 94.69 115 LYS A C 1
ATOM 931 O O . LYS A 1 115 ? 2.304 11.190 0.117 1.00 94.69 115 LYS A O 1
ATOM 936 N N . LEU A 1 116 ? 1.837 9.099 -0.634 1.00 94.38 116 LEU A N 1
ATOM 937 C CA . LEU A 1 116 ? 2.580 8.379 0.393 1.00 94.38 116 LEU A CA 1
ATOM 938 C C . LEU A 1 116 ? 4.054 8.786 0.370 1.00 94.38 116 LEU A C 1
ATOM 940 O O . LEU A 1 116 ? 4.651 8.959 -0.703 1.00 94.38 116 LEU A O 1
ATOM 944 N N . ASP A 1 117 ? 4.656 8.869 1.552 1.00 93.81 117 ASP A N 1
ATOM 945 C CA . ASP A 1 117 ? 6.084 9.124 1.672 1.00 93.81 117 ASP A CA 1
ATOM 946 C C . ASP A 1 117 ? 6.880 7.970 1.040 1.00 93.81 117 ASP A C 1
ATOM 948 O O . ASP A 1 117 ? 6.692 6.788 1.344 1.00 93.81 117 ASP A O 1
ATOM 952 N N . SER A 1 118 ? 7.824 8.324 0.167 1.00 90.19 118 SER A N 1
ATOM 953 C CA . SER A 1 118 ? 8.768 7.404 -0.476 1.00 90.19 118 SER A CA 1
ATOM 954 C C . SER A 1 118 ? 9.642 6.593 0.494 1.00 90.19 118 SER A C 1
ATOM 956 O O . SER A 1 118 ? 10.259 5.606 0.076 1.00 90.19 118 SER A O 1
ATOM 958 N N . LYS A 1 119 ? 9.710 7.022 1.761 1.00 92.81 119 LYS A N 1
ATOM 959 C CA . LYS A 1 119 ? 10.393 6.357 2.870 1.00 92.81 119 LYS A CA 1
ATOM 960 C C . LYS A 1 119 ? 9.522 5.350 3.620 1.00 92.81 119 LYS A C 1
ATOM 962 O O . LYS A 1 119 ? 10.009 4.757 4.571 1.00 92.81 119 LYS A O 1
ATOM 967 N N . SER A 1 120 ? 8.275 5.145 3.202 1.00 95.00 120 SER A N 1
ATOM 968 C CA . SER A 1 120 ? 7.400 4.146 3.812 1.00 95.00 120 SER A CA 1
ATOM 969 C C . SER A 1 120 ? 7.951 2.732 3.631 1.00 95.00 120 SER A C 1
ATOM 971 O O . SER A 1 120 ? 8.272 2.313 2.510 1.00 95.00 120 SER A O 1
ATOM 973 N N . ASP A 1 121 ? 8.002 1.989 4.732 1.00 95.88 121 ASP A N 1
ATOM 974 C CA . ASP A 1 121 ? 8.309 0.561 4.738 1.00 95.88 121 ASP A CA 1
ATOM 975 C C . ASP A 1 121 ? 7.197 -0.250 4.059 1.00 95.88 121 ASP A C 1
ATOM 977 O O . ASP A 1 121 ? 6.052 0.188 3.925 1.00 95.88 121 ASP A O 1
ATOM 981 N N . LEU A 1 122 ? 7.521 -1.473 3.635 1.00 96.88 122 LEU A N 1
ATOM 982 C CA . LEU A 1 122 ? 6.616 -2.286 2.822 1.00 96.88 122 LEU A CA 1
ATOM 983 C C . LEU A 1 122 ? 5.273 -2.575 3.509 1.00 96.88 122 LEU A C 1
ATOM 985 O O . LEU A 1 122 ? 4.241 -2.602 2.839 1.00 96.88 122 LEU A O 1
ATOM 989 N N . TYR A 1 123 ? 5.264 -2.761 4.830 1.00 96.69 123 TYR A N 1
ATOM 990 C CA . TYR A 1 123 ? 4.045 -3.086 5.573 1.00 96.69 123 TYR A CA 1
ATOM 991 C C . TYR A 1 123 ? 2.984 -1.972 5.516 1.00 96.69 123 TYR A C 1
ATOM 993 O O . TYR A 1 123 ? 1.803 -2.267 5.670 1.00 96.69 123 TYR A O 1
ATOM 1001 N N . VAL A 1 124 ?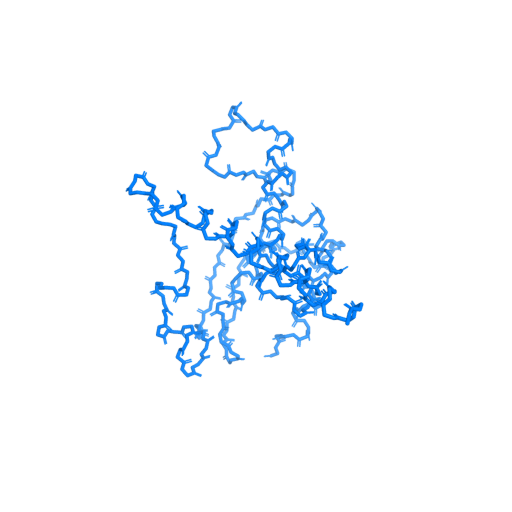 3.361 -0.719 5.227 1.00 96.94 124 VAL A N 1
ATOM 1002 C CA . VAL A 1 124 ? 2.403 0.388 5.057 1.00 96.94 124 VAL A CA 1
ATOM 1003 C C . VAL A 1 124 ? 1.459 0.111 3.886 1.00 96.94 124 VAL A C 1
ATOM 1005 O O . VAL A 1 124 ? 0.253 0.295 4.005 1.00 96.94 124 VAL A O 1
ATOM 1008 N N . TYR A 1 125 ? 1.971 -0.415 2.770 1.00 97.38 125 TYR A N 1
ATOM 1009 C CA . TYR A 1 125 ? 1.129 -0.788 1.627 1.00 97.38 125 TYR A CA 1
ATOM 1010 C C . TYR A 1 125 ? 0.191 -1.951 1.972 1.00 97.38 125 TYR A C 1
ATOM 1012 O O . TYR A 1 125 ? -0.945 -1.985 1.504 1.00 97.38 125 TYR A O 1
ATOM 1020 N N . PHE A 1 126 ? 0.648 -2.886 2.812 1.00 97.56 126 PHE A N 1
ATOM 1021 C CA . PHE A 1 126 ? -0.189 -3.980 3.302 1.00 97.56 126 PHE A CA 1
ATOM 1022 C C . PHE A 1 126 ? -1.307 -3.478 4.214 1.00 97.56 126 PHE A C 1
ATOM 1024 O O . PHE A 1 126 ? -2.403 -4.013 4.118 1.00 97.56 126 PHE A O 1
ATOM 1031 N N . TYR A 1 127 ? -1.065 -2.467 5.059 1.00 97.44 127 TYR A N 1
ATOM 1032 C CA . TYR A 1 127 ? -2.115 -1.854 5.881 1.00 97.44 127 TYR A CA 1
ATOM 1033 C C . TYR A 1 127 ? -3.282 -1.386 5.020 1.00 97.44 127 TYR A C 1
ATOM 1035 O O . TYR A 1 127 ? -4.408 -1.822 5.228 1.00 97.44 127 TYR A O 1
ATOM 1043 N N . PHE A 1 128 ? -3.003 -0.561 4.008 1.00 97.75 128 PHE A N 1
ATOM 1044 C CA . PHE A 1 128 ? -4.039 -0.063 3.108 1.00 97.75 128 PHE A CA 1
ATOM 1045 C C . PHE A 1 128 ? -4.764 -1.210 2.397 1.00 97.75 128 PHE A C 1
ATOM 1047 O O . PHE A 1 128 ? -5.987 -1.286 2.445 1.00 97.75 128 PHE A O 1
ATOM 1054 N N . HIS A 1 129 ? -4.035 -2.148 1.789 1.00 97.19 129 HIS A N 1
ATOM 1055 C CA . HIS A 1 129 ? -4.684 -3.260 1.086 1.00 97.19 129 HIS A CA 1
ATOM 1056 C C . HIS A 1 129 ? -5.502 -4.154 2.014 1.00 97.19 129 HIS A C 1
ATOM 1058 O O . HIS A 1 129 ? -6.613 -4.529 1.665 1.00 97.19 129 HIS A O 1
ATOM 1064 N N . GLY A 1 130 ? -5.006 -4.453 3.211 1.00 97.00 130 GLY A N 1
ATOM 1065 C CA . GLY A 1 130 ? -5.757 -5.219 4.197 1.00 97.00 130 GLY A CA 1
ATOM 1066 C C . GLY A 1 130 ? -7.021 -4.489 4.662 1.00 97.00 130 GLY A C 1
ATOM 1067 O O . GLY A 1 130 ? -8.078 -5.104 4.730 1.00 97.00 130 GLY A O 1
ATOM 1068 N N . LEU A 1 131 ? -6.943 -3.176 4.903 1.00 97.06 131 LEU A N 1
ATOM 1069 C CA . LEU A 1 131 ? -8.108 -2.354 5.250 1.00 97.06 131 LEU A CA 1
ATOM 1070 C C . LEU A 1 131 ? -9.125 -2.283 4.105 1.00 97.06 131 LEU A C 1
ATOM 1072 O O . LEU A 1 131 ? -10.317 -2.238 4.367 1.00 97.06 131 LEU A O 1
ATOM 1076 N N . SER A 1 132 ? -8.683 -2.333 2.843 1.00 95.94 132 SER A N 1
ATOM 1077 C CA . SER A 1 132 ? -9.597 -2.325 1.687 1.00 95.94 132 SER A CA 1
ATOM 1078 C C . SER A 1 132 ? -10.419 -3.609 1.538 1.00 95.94 132 SER A C 1
ATOM 1080 O O . SER A 1 132 ? -11.379 -3.637 0.776 1.00 95.94 132 SER A O 1
ATOM 1082 N N . LEU A 1 133 ? -10.026 -4.673 2.244 1.00 96.31 133 LEU A N 1
ATOM 1083 C CA . LEU A 1 133 ? -10.735 -5.949 2.274 1.00 96.31 133 LEU A CA 1
ATOM 1084 C C . LEU A 1 133 ? -11.724 -6.038 3.447 1.00 96.31 133 LEU A C 1
ATOM 1086 O O . LEU A 1 133 ? -12.553 -6.944 3.465 1.00 96.31 133 LEU A O 1
ATOM 1090 N N . LEU A 1 134 ? -11.620 -5.151 4.437 1.00 96.56 134 LEU A N 1
ATOM 1091 C CA . LEU A 1 134 ? -12.430 -5.184 5.650 1.00 96.56 134 LEU A CA 1
ATOM 1092 C C . LEU A 1 134 ? -13.811 -4.567 5.399 1.00 96.56 134 LEU A C 1
ATOM 1094 O O . LEU A 1 134 ? -13.921 -3.578 4.676 1.00 96.56 134 LEU A O 1
ATOM 1098 N N . ASN A 1 135 ? -14.851 -5.124 6.017 1.00 95.06 135 ASN A N 1
ATOM 1099 C CA . ASN A 1 135 ? -16.149 -4.453 6.062 1.00 95.06 135 ASN A CA 1
ATOM 1100 C C . ASN A 1 135 ? -16.190 -3.315 7.101 1.00 95.06 135 ASN A C 1
ATOM 1102 O O . ASN A 1 135 ? -15.291 -3.172 7.929 1.00 95.06 135 ASN A O 1
ATOM 1106 N N . GLU A 1 136 ? -17.257 -2.509 7.070 1.00 92.31 136 GLU A N 1
ATOM 1107 C CA . GLU A 1 136 ? -17.418 -1.325 7.932 1.00 92.31 136 GLU A CA 1
ATOM 1108 C C . GLU A 1 136 ? -17.452 -1.643 9.437 1.00 92.31 136 GLU A C 1
ATOM 1110 O O . GLU A 1 136 ? -17.086 -0.791 10.241 1.00 92.31 136 GLU A O 1
ATOM 1115 N N . ASN A 1 137 ? -17.859 -2.858 9.823 1.00 93.75 137 ASN A N 1
ATOM 1116 C CA . ASN A 1 137 ? -17.958 -3.294 11.223 1.00 93.75 137 ASN A CA 1
ATOM 1117 C C . ASN A 1 137 ? -16.883 -4.330 11.596 1.00 93.75 137 ASN A C 1
ATOM 1119 O O . ASN A 1 137 ? -17.008 -5.032 12.604 1.00 93.75 137 ASN A O 1
ATOM 1123 N N . GLY A 1 138 ? -15.858 -4.473 10.757 1.00 95.19 138 GLY A N 1
ATOM 1124 C CA . GLY A 1 138 ? -14.874 -5.535 10.866 1.00 95.19 138 GLY A CA 1
ATOM 1125 C C . GLY A 1 138 ? -13.733 -5.190 11.817 1.00 95.19 138 GLY A C 1
ATOM 1126 O O . GLY A 1 138 ? -13.483 -4.035 12.156 1.00 95.19 138 GLY A O 1
ATOM 1127 N N . ALA A 1 139 ? -12.982 -6.212 12.217 1.00 97.38 139 ALA A N 1
ATOM 1128 C CA . ALA A 1 139 ? -11.782 -6.068 13.028 1.00 97.38 139 ALA A CA 1
ATOM 1129 C C . ALA A 1 139 ? -10.506 -6.231 12.190 1.00 97.38 139 ALA A C 1
ATOM 1131 O O . ALA A 1 139 ? -10.311 -7.223 11.484 1.00 97.38 139 ALA A O 1
ATOM 1132 N N . PHE A 1 140 ? -9.583 -5.283 12.333 1.00 97.88 140 PHE A N 1
ATOM 1133 C CA . PHE A 1 140 ? -8.278 -5.320 11.682 1.00 97.88 140 PHE A CA 1
ATOM 1134 C C . PHE A 1 140 ? -7.157 -5.548 12.699 1.00 97.88 140 PHE A C 1
ATOM 1136 O O . PHE A 1 140 ? -7.058 -4.829 13.692 1.00 97.88 140 PHE A O 1
ATOM 1143 N N . CYS A 1 141 ? -6.270 -6.513 12.450 1.00 97.38 141 CYS A N 1
ATOM 1144 C CA . CYS A 1 141 ?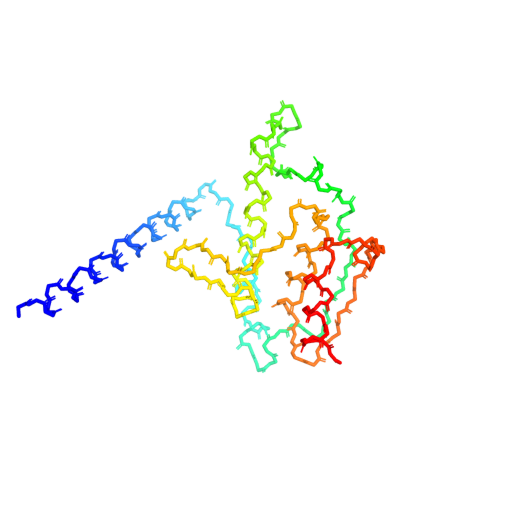 -5.154 -6.808 13.349 1.00 97.38 141 CYS A CA 1
ATOM 1145 C C . CYS A 1 141 ? -3.885 -7.193 12.587 1.00 97.38 141 CYS A C 1
ATOM 1147 O O . CYS A 1 141 ? -3.723 -8.338 12.170 1.00 97.38 141 CYS A O 1
ATOM 1149 N N . PHE A 1 142 ? -2.939 -6.264 12.450 1.00 97.44 142 PHE A N 1
ATOM 1150 C CA . PHE A 1 142 ? -1.604 -6.581 11.945 1.00 97.44 142 PHE A CA 1
ATOM 1151 C C . PHE A 1 142 ? -0.546 -6.512 13.042 1.00 97.44 142 PHE A C 1
ATOM 1153 O O . PHE A 1 142 ? -0.531 -5.592 13.856 1.00 97.44 142 PHE A O 1
ATOM 1160 N N . ILE A 1 143 ? 0.386 -7.463 13.012 1.00 97.38 143 ILE A N 1
ATOM 1161 C CA . ILE A 1 143 ? 1.631 -7.391 13.779 1.00 97.38 143 ILE A CA 1
ATOM 1162 C C . ILE A 1 143 ? 2.666 -6.707 12.883 1.00 97.38 143 ILE A C 1
ATOM 1164 O O . ILE A 1 143 ? 3.070 -7.283 11.875 1.00 97.38 143 ILE A O 1
ATOM 1168 N N . THR A 1 144 ? 3.066 -5.475 13.211 1.00 94.69 144 THR A N 1
ATOM 1169 C CA . THR A 1 144 ? 4.024 -4.683 12.415 1.00 94.69 144 THR A CA 1
ATOM 1170 C C . THR A 1 144 ? 5.103 -4.027 13.277 1.00 94.69 144 THR A C 1
ATOM 1172 O O . THR A 1 144 ? 5.050 -4.047 14.504 1.00 94.69 144 THR A O 1
ATOM 1175 N N . SER A 1 145 ? 6.099 -3.409 12.629 1.00 90.94 145 SER A N 1
ATOM 1176 C CA . SER A 1 145 ? 7.023 -2.502 13.319 1.00 90.94 145 SER A CA 1
ATOM 1177 C C . SER A 1 145 ? 6.257 -1.295 13.871 1.00 90.94 145 SER A C 1
ATOM 1179 O O . SER A 1 145 ? 5.237 -0.904 13.306 1.00 90.94 145 SER A O 1
ATOM 1181 N N . ASN A 1 146 ? 6.772 -0.682 14.938 1.00 91.50 146 ASN A N 1
ATOM 1182 C CA . ASN A 1 146 ? 6.264 0.566 15.510 1.00 91.50 146 ASN A CA 1
ATOM 1183 C C . ASN A 1 146 ? 6.729 1.824 14.752 1.00 91.50 146 ASN A C 1
ATOM 1185 O O . ASN A 1 146 ? 6.285 2.918 15.072 1.00 91.50 146 ASN A O 1
ATOM 1189 N N . SER A 1 147 ? 7.609 1.695 13.751 1.00 91.12 147 SER A N 1
ATOM 1190 C CA . SER A 1 147 ? 8.257 2.847 13.100 1.00 91.12 147 SER A CA 1
ATOM 1191 C C . SER A 1 147 ? 7.273 3.841 12.464 1.00 91.12 147 SER A C 1
ATOM 1193 O O . SER A 1 147 ? 7.569 5.030 12.405 1.00 91.12 147 SER A O 1
ATOM 1195 N N . TRP A 1 148 ? 6.090 3.393 12.032 1.00 92.25 148 TRP A N 1
ATOM 1196 C CA . TRP A 1 148 ? 5.047 4.276 11.497 1.00 92.25 148 TRP A CA 1
ATOM 1197 C C . TRP A 1 148 ? 4.406 5.198 12.550 1.00 92.25 148 TRP A C 1
ATOM 1199 O O . TRP A 1 148 ? 3.712 6.135 12.167 1.00 92.25 148 TRP A O 1
ATOM 1209 N N . LEU A 1 149 ? 4.614 4.959 13.849 1.00 90.31 149 LEU A N 1
ATOM 1210 C CA . LEU A 1 149 ? 4.133 5.836 14.922 1.00 90.31 149 LEU A CA 1
ATOM 1211 C C . LEU A 1 149 ? 5.046 7.056 15.099 1.00 90.31 149 LEU A C 1
ATOM 1213 O O . LEU A 1 149 ? 4.557 8.172 15.252 1.00 90.31 149 LEU A O 1
ATOM 1217 N N . ASP A 1 150 ? 6.361 6.844 15.014 1.00 83.56 150 ASP A N 1
ATOM 1218 C CA . ASP A 1 150 ? 7.362 7.833 15.437 1.00 83.56 150 ASP A CA 1
ATOM 1219 C C . ASP A 1 150 ? 8.091 8.524 14.270 1.00 83.56 150 ASP A C 1
ATOM 1221 O O . ASP A 1 150 ? 8.746 9.552 14.452 1.00 83.56 150 ASP A O 1
ATOM 1225 N N . VAL A 1 151 ? 8.015 7.967 13.056 1.00 83.38 151 VAL A N 1
ATOM 1226 C CA . VAL A 1 151 ? 8.733 8.472 11.876 1.00 83.38 151 VAL A CA 1
ATOM 1227 C C . VAL A 1 151 ? 7.770 9.172 10.918 1.00 83.38 151 VAL A C 1
ATOM 1229 O O . VAL A 1 151 ? 6.669 8.697 10.656 1.00 83.38 151 VAL A O 1
ATOM 1232 N N . GLY A 1 152 ? 8.223 10.277 10.315 1.00 85.12 152 GLY A N 1
ATOM 1233 C CA . GLY A 1 152 ? 7.398 11.134 9.452 1.00 85.12 152 GLY A CA 1
ATOM 1234 C C . GLY A 1 152 ? 6.715 10.445 8.260 1.00 85.12 152 GLY A C 1
ATOM 1235 O O . GLY A 1 152 ? 5.718 10.968 7.773 1.00 85.12 152 GLY A O 1
ATOM 1236 N N . TYR A 1 153 ? 7.172 9.264 7.821 1.00 89.88 153 TYR A N 1
ATOM 1237 C CA . TYR A 1 153 ? 6.496 8.534 6.739 1.00 89.88 153 TYR A CA 1
ATOM 1238 C C . TYR A 1 153 ? 5.116 7.995 7.146 1.00 89.88 153 TYR A C 1
ATOM 1240 O O . TYR A 1 153 ? 4.293 7.704 6.283 1.00 89.88 153 TYR A O 1
ATOM 1248 N N . GLY A 1 154 ? 4.862 7.824 8.448 1.00 91.69 154 GLY A N 1
ATOM 1249 C CA . GLY A 1 154 ? 3.631 7.226 8.959 1.00 91.69 154 GLY A CA 1
ATOM 1250 C C . GLY A 1 154 ? 2.432 8.172 9.011 1.00 91.69 154 GLY A C 1
ATOM 1251 O O . GLY A 1 154 ? 1.322 7.710 9.254 1.00 91.69 154 GLY A O 1
ATOM 1252 N N . VAL A 1 155 ? 2.626 9.470 8.752 1.00 93.62 155 VAL A N 1
ATOM 1253 C CA . VAL A 1 155 ? 1.593 10.510 8.908 1.00 93.62 155 VAL A CA 1
ATOM 1254 C C . VAL A 1 155 ? 0.324 10.200 8.113 1.00 93.62 155 VAL A C 1
ATOM 1256 O O . VAL A 1 155 ? -0.770 10.284 8.662 1.00 93.62 155 VAL A O 1
ATOM 1259 N N . ASP A 1 156 ? 0.449 9.785 6.848 1.00 93.50 156 ASP A N 1
ATOM 1260 C CA . ASP A 1 156 ? -0.723 9.457 6.025 1.00 93.50 156 ASP A CA 1
ATOM 1261 C C . ASP A 1 156 ? -1.467 8.218 6.536 1.00 93.50 156 ASP A C 1
ATOM 1263 O O . ASP A 1 156 ? -2.693 8.171 6.464 1.00 93.50 156 ASP A O 1
ATOM 1267 N N . LEU A 1 157 ? -0.747 7.221 7.063 1.00 95.50 157 LEU A N 1
ATOM 1268 C CA . LEU A 1 157 ? -1.365 6.033 7.653 1.00 95.50 157 LEU A CA 1
ATOM 1269 C C . LEU A 1 157 ? -2.087 6.392 8.957 1.00 95.50 157 LEU A C 1
ATOM 1271 O O . LEU A 1 157 ? -3.228 5.989 9.145 1.00 95.50 157 LEU A O 1
ATOM 1275 N N . GLN A 1 158 ? -1.462 7.193 9.823 1.00 95.56 158 GLN A N 1
ATOM 1276 C CA . GLN A 1 158 ? -2.087 7.682 11.054 1.00 95.56 158 GLN A CA 1
ATOM 1277 C C . GLN A 1 158 ? -3.353 8.494 10.753 1.00 95.56 158 GLN A C 1
ATOM 1279 O O . GLN A 1 158 ? -4.407 8.229 11.327 1.00 95.56 158 GLN A O 1
ATOM 1284 N N . GLU A 1 159 ? -3.278 9.448 9.819 1.00 95.69 159 GLU A N 1
ATOM 1285 C CA . GLU A 1 159 ? -4.428 10.267 9.427 1.00 95.69 159 GLU A CA 1
ATOM 1286 C C . GLU A 1 159 ? -5.544 9.420 8.805 1.00 95.69 159 GLU A C 1
ATOM 1288 O O . GLU A 1 159 ? -6.721 9.682 9.053 1.00 95.69 159 GLU A O 1
ATOM 1293 N N . PHE A 1 160 ? -5.192 8.403 8.013 1.00 96.25 160 PHE A N 1
ATOM 1294 C CA . PHE A 1 160 ? -6.169 7.473 7.458 1.00 96.25 160 PHE A CA 1
ATOM 1295 C C . PHE A 1 160 ? -6.897 6.709 8.568 1.00 96.25 160 PHE A C 1
ATOM 1297 O O . PHE A 1 160 ? -8.124 6.746 8.627 1.00 96.25 160 PHE A O 1
ATOM 1304 N N . LEU A 1 161 ? -6.150 6.072 9.476 1.00 95.69 161 LEU A N 1
ATOM 1305 C CA . LEU A 1 161 ? -6.723 5.292 10.573 1.00 95.69 161 LEU A CA 1
ATOM 1306 C C . LEU A 1 161 ? -7.636 6.153 11.456 1.00 95.69 161 LEU A C 1
ATOM 1308 O O . LEU A 1 161 ? -8.753 5.749 11.738 1.00 95.69 161 LEU A O 1
ATOM 1312 N N . LEU A 1 162 ? -7.226 7.377 11.800 1.00 95.12 162 LEU A N 1
ATOM 1313 C CA . LEU A 1 162 ? -8.043 8.294 12.608 1.00 95.12 162 LEU A CA 1
ATOM 1314 C C . LEU A 1 162 ? -9.354 8.720 11.936 1.00 95.12 162 LEU A C 1
ATOM 1316 O O . LEU A 1 162 ? -10.306 9.084 12.621 1.00 95.12 162 LEU A O 1
ATOM 1320 N N . LYS A 1 163 ? -9.404 8.749 10.601 1.00 94.25 163 LYS A N 1
ATOM 1321 C CA . LYS A 1 163 ? -10.614 9.148 9.870 1.00 94.25 163 LYS A CA 1
ATOM 1322 C C . LYS A 1 163 ? -11.559 7.981 9.630 1.00 94.25 163 LYS A C 1
ATOM 1324 O O . LYS A 1 163 ? -12.769 8.191 9.676 1.00 94.25 163 LYS A O 1
ATOM 1329 N N . TYR A 1 164 ? -11.018 6.795 9.358 1.00 92.62 164 TYR A N 1
ATOM 1330 C CA . TYR A 1 164 ? -11.785 5.672 8.815 1.00 92.62 164 TYR A CA 1
ATOM 1331 C C . TYR A 1 164 ? -11.864 4.444 9.727 1.00 92.62 164 TYR A C 1
ATOM 1333 O O . TYR A 1 164 ? -12.580 3.512 9.381 1.00 92.62 164 TYR A O 1
ATOM 1341 N N . CYS A 1 165 ? -11.164 4.414 10.862 1.00 90.19 165 CYS A N 1
ATOM 1342 C CA . CYS A 1 165 ? -11.179 3.280 11.787 1.00 90.19 165 CYS A CA 1
ATOM 1343 C C . CYS A 1 165 ? -11.566 3.761 13.194 1.00 90.19 165 CYS A C 1
ATOM 1345 O O . CYS A 1 165 ? -10.823 4.545 13.787 1.00 90.19 165 CYS A O 1
ATOM 1347 N N . HIS A 1 166 ? -12.708 3.289 13.712 1.00 75.75 166 HIS A N 1
ATOM 1348 C CA . HIS A 1 166 ? -13.263 3.639 15.031 1.00 75.75 166 HIS A CA 1
ATOM 1349 C C . HIS A 1 166 ? -13.750 2.402 15.775 1.00 75.75 166 HIS A C 1
ATOM 1351 O O . HIS A 1 166 ? -14.262 1.488 15.095 1.00 75.75 166 HIS A O 1
#

Sequence (166 aa):
MMLEATEWQRQIESLTADLKNIANAREALRPNKPIPFVWDIAFVEILKGDNGGFDIVIGNPPYVRQENISDPRIPREKITTQNKREYRVKLAHSVYQAFPIFFGYKTSTSTAARKLDSKSDLYVYFYFHGLSLLNENGAFCFITSNSWLDVGYGVDLQEFLLKYCH

Foldseek 3Di:
DVVVVVVVVVVCLVVVVVVVVVVVVVVCVPPPHPDDDDCCVVPVCACVPPQNADQEQEEADDFAWLVRQADPVDPPVPDDPVRSVVNLLVLFLVLCVLPVPLQVADPSVSDTPHGQDSRDTPVLSVLSVSVSRHGLNHYYYYDYDPCLVPDPRVVSVVVCCVVRPD

Secondary structure (DSSP, 8-state):
-HHHHHHHHHHHHHHHHHHHHHHHHHHHT-TTSPPPP-HHHHTHHHHSSTT-SEEEEEE------TTT---TTS-GGG--HHHHHHHHHHHHHHHHHHSHHHHTEETTTTEESS---TT--HHHHHHHHHHTTEEEEEEEEE---SHHHHSGGGHHHHHHHHHH--